Protein AF-A0A381XBD4-F1 (afdb_monomer_lite)

Secondary structure (DSSP, 8-state):
-EEE-S-TTHHHHHHHHHHHHHHTT----EEE-S-TTSPPPHHHHHHHHHH-SS-EEE---

Structure (mmCIF, N/CA/C/O backbone):
data_AF-A0A381XBD4-F1
#
_entry.id   AF-A0A381XBD4-F1
#
loop_
_atom_site.group_PDB
_atom_site.id
_atom_site.type_symbol
_atom_site.label_atom_id
_atom_site.label_alt_id
_atom_site.label_comp_id
_atom_site.label_asym_id
_atom_site.label_entity_id
_atom_site.label_seq_id
_atom_site.pdbx_PDB_ins_code
_atom_site.Cartn_x
_atom_site.Cartn_y
_atom_site.Cartn_z
_atom_site.occupancy
_atom_site.B_iso_or_equiv
_atom_site.auth_seq_id
_atom_site.auth_comp_id
_atom_site.auth_asym_id
_atom_site.auth_atom_id
_atom_site.pdbx_PDB_model_num
ATOM 1 N N . MET A 1 1 ? -3.844 -0.436 3.447 1.00 97.19 1 MET A N 1
ATOM 2 C CA . MET A 1 1 ? -2.651 0.198 2.854 1.00 97.19 1 MET A CA 1
ATOM 3 C C . MET A 1 1 ? -2.279 -0.505 1.563 1.00 97.19 1 MET A C 1
ATOM 5 O O . MET A 1 1 ? -2.214 -1.728 1.533 1.00 97.19 1 MET A O 1
ATOM 9 N N . LEU A 1 2 ? -2.079 0.277 0.511 1.00 97.69 2 LEU A N 1
ATOM 10 C CA . LEU A 1 2 ? -1.704 -0.155 -0.826 1.00 97.69 2 LEU A CA 1
ATOM 11 C C . LEU A 1 2 ? -0.179 -0.098 -0.941 1.00 97.69 2 LEU A C 1
ATOM 13 O O . LEU A 1 2 ? 0.415 0.971 -0.788 1.00 97.69 2 LEU A O 1
ATOM 17 N N . PHE A 1 3 ? 0.454 -1.254 -1.128 1.00 97.06 3 PHE A N 1
ATOM 18 C CA . PHE A 1 3 ? 1.903 -1.393 -1.062 1.00 97.06 3 PHE A CA 1
ATOM 19 C C . PHE A 1 3 ? 2.512 -1.702 -2.431 1.00 97.06 3 PHE A C 1
ATOM 21 O O . PHE A 1 3 ? 2.309 -2.779 -2.996 1.00 97.06 3 PHE A O 1
ATOM 28 N N . ASP A 1 4 ? 3.277 -0.743 -2.950 1.00 95.25 4 ASP A N 1
ATOM 29 C CA . ASP A 1 4 ? 3.982 -0.842 -4.227 1.00 95.25 4 ASP A CA 1
ATOM 30 C C . ASP A 1 4 ? 5.401 -1.390 -4.031 1.00 95.25 4 ASP A C 1
ATOM 32 O O . ASP A 1 4 ? 6.210 -0.846 -3.273 1.00 95.25 4 ASP A O 1
ATOM 36 N N . ILE A 1 5 ? 5.741 -2.450 -4.757 1.00 92.31 5 ILE A N 1
ATOM 37 C CA . ILE A 1 5 ? 7.090 -3.022 -4.739 1.00 92.31 5 ILE A CA 1
ATOM 38 C C . ILE A 1 5 ? 7.956 -2.574 -5.915 1.00 92.31 5 ILE A C 1
ATOM 40 O O . ILE A 1 5 ? 9.103 -2.998 -5.997 1.00 92.31 5 ILE A O 1
ATOM 44 N N . GLY A 1 6 ? 7.448 -1.722 -6.805 1.00 89.25 6 GLY A N 1
ATOM 45 C CA . GLY A 1 6 ? 8.155 -1.214 -7.977 1.00 89.25 6 GLY A CA 1
ATOM 46 C C . GLY A 1 6 ? 8.205 -2.212 -9.134 1.00 89.25 6 GLY A C 1
ATOM 47 O O . GLY A 1 6 ? 9.231 -2.314 -9.813 1.00 89.25 6 GLY A O 1
ATOM 48 N N . LYS A 1 7 ? 7.140 -2.992 -9.335 1.00 89.50 7 LYS A N 1
ATOM 49 C CA . LYS A 1 7 ? 6.973 -3.836 -10.525 1.00 89.50 7 LYS A CA 1
ATOM 50 C C . LYS A 1 7 ? 6.202 -3.071 -11.615 1.00 89.50 7 LYS A C 1
ATOM 52 O O . LYS A 1 7 ? 5.500 -2.106 -11.311 1.00 89.50 7 LYS 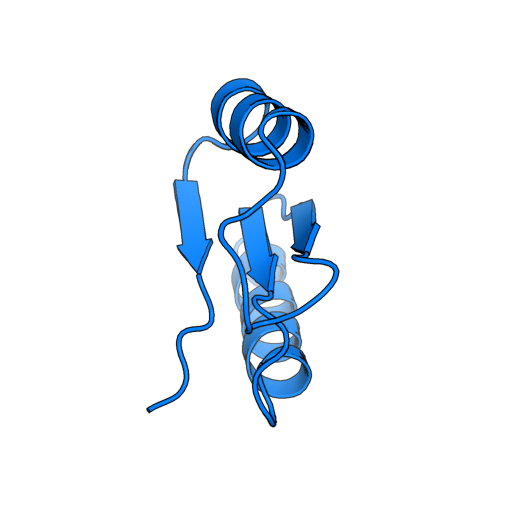A O 1
ATOM 57 N N . PRO A 1 8 ? 6.338 -3.466 -12.895 1.00 90.50 8 PRO A N 1
ATOM 58 C CA . PRO A 1 8 ? 5.549 -2.870 -13.966 1.00 90.50 8 PRO A CA 1
ATOM 59 C C . PRO A 1 8 ? 4.054 -2.952 -13.656 1.00 90.50 8 PRO A C 1
ATOM 61 O O . PRO A 1 8 ? 3.569 -4.015 -13.272 1.00 90.50 8 PRO A O 1
ATOM 64 N N . ARG A 1 9 ? 3.337 -1.842 -13.863 1.00 90.62 9 ARG A N 1
ATOM 65 C CA . ARG A 1 9 ? 1.879 -1.727 -13.698 1.00 90.62 9 ARG A CA 1
ATOM 66 C C . ARG A 1 9 ? 1.363 -1.888 -12.261 1.00 90.62 9 ARG A C 1
ATOM 68 O O . ARG A 1 9 ? 0.151 -1.958 -12.058 1.00 90.62 9 ARG A O 1
ATOM 75 N N . SER A 1 10 ? 2.245 -1.928 -11.255 1.00 92.44 10 SER A N 1
ATOM 76 C CA . SER A 1 10 ? 1.828 -1.880 -9.847 1.00 92.44 10 SER A CA 1
ATOM 77 C C . SER A 1 10 ? 1.055 -0.595 -9.542 1.00 92.44 10 SER A C 1
ATOM 79 O O . SER A 1 10 ? 0.083 -0.633 -8.799 1.00 92.44 10 SER A O 1
ATOM 81 N N . ASP A 1 11 ? 1.436 0.524 -10.150 1.00 92.44 11 ASP A N 1
ATOM 82 C CA . ASP A 1 11 ? 0.739 1.805 -10.051 1.00 92.44 11 ASP A CA 1
ATOM 83 C C . ASP A 1 11 ? -0.668 1.759 -10.663 1.00 92.44 11 ASP A C 1
ATOM 85 O O . ASP A 1 11 ? -1.623 2.135 -9.991 1.00 92.44 11 ASP A O 1
ATOM 89 N N . GLU A 1 12 ? -0.825 1.233 -11.883 1.00 94.25 12 GLU A N 1
ATOM 90 C CA . GLU A 1 12 ? -2.143 1.043 -12.515 1.00 94.25 12 GLU A CA 1
ATOM 91 C C . GLU A 1 12 ? -3.079 0.217 -11.621 1.00 94.25 12 GLU A C 1
ATOM 93 O O . GLU A 1 12 ? -4.223 0.601 -11.369 1.00 94.25 12 GLU A O 1
ATOM 98 N N . PHE A 1 13 ? -2.582 -0.916 -11.117 1.00 94.00 13 PHE A N 1
ATOM 99 C CA . PHE A 1 13 ? -3.357 -1.817 -10.268 1.00 94.00 13 PHE A CA 1
ATOM 100 C C . PHE A 1 13 ? -3.731 -1.178 -8.927 1.00 94.00 13 PHE A C 1
ATOM 102 O O . PHE A 1 13 ? -4.886 -1.258 -8.504 1.00 94.00 13 PHE A O 1
ATOM 109 N N . LEU A 1 14 ? -2.770 -0.538 -8.253 1.00 96.56 14 LEU A N 1
ATOM 110 C CA . LEU A 1 14 ? -3.013 0.076 -6.952 1.00 96.56 14 LEU A CA 1
ATOM 111 C C . LEU A 1 14 ? -3.915 1.304 -7.063 1.00 96.56 14 LEU A C 1
ATOM 113 O O . LEU A 1 14 ? -4.763 1.470 -6.198 1.00 96.56 14 LEU A O 1
ATOM 117 N N . ASN A 1 15 ? -3.809 2.108 -8.123 1.00 96.56 15 ASN A N 1
ATOM 118 C CA . ASN A 1 15 ? -4.712 3.242 -8.340 1.00 96.56 15 ASN A CA 1
ATOM 119 C C . ASN A 1 15 ? -6.153 2.769 -8.577 1.00 96.56 15 ASN A C 1
ATOM 121 O O . ASN A 1 15 ? -7.087 3.319 -8.001 1.00 96.56 15 ASN A O 1
ATOM 125 N N . TYR A 1 16 ? -6.342 1.696 -9.352 1.00 97.06 16 TYR A N 1
ATOM 126 C CA . TYR A 1 16 ? -7.666 1.095 -9.517 1.00 97.06 16 TYR A CA 1
ATOM 127 C C . TYR A 1 16 ? -8.236 0.589 -8.183 1.00 97.06 16 TYR A C 1
ATOM 129 O O . TYR A 1 16 ? -9.407 0.810 -7.873 1.00 97.06 16 TYR A O 1
ATOM 137 N N . LEU A 1 17 ? -7.417 -0.080 -7.363 1.00 97.31 17 LEU A N 1
ATOM 138 C CA . LEU A 1 17 ? -7.855 -0.506 -6.034 1.00 97.31 17 LEU A CA 1
ATOM 139 C C . LEU A 1 17 ? -8.155 0.671 -5.109 1.00 97.31 17 LEU A C 1
ATOM 141 O O . LEU A 1 17 ? -9.112 0.587 -4.342 1.00 97.31 17 LEU A O 1
ATOM 145 N N . ASP A 1 18 ? -7.372 1.743 -5.179 1.00 98.19 18 ASP A N 1
ATOM 146 C CA . ASP A 1 18 ? -7.600 2.957 -4.404 1.00 98.19 18 ASP A CA 1
ATOM 147 C C . ASP A 1 18 ? -8.995 3.526 -4.685 1.00 98.19 18 ASP A C 1
ATOM 149 O O . ASP A 1 18 ? -9.806 3.681 -3.771 1.00 98.19 18 ASP A O 1
ATOM 153 N N . GLU A 1 19 ? -9.344 3.693 -5.962 1.00 98.44 19 GLU A N 1
ATOM 154 C CA . GLU A 1 19 ? -10.677 4.133 -6.380 1.00 98.44 19 GLU A CA 1
ATOM 155 C C . GLU A 1 19 ? -11.781 3.178 -5.900 1.00 98.44 19 GLU A C 1
ATOM 157 O O . GLU A 1 19 ? -12.809 3.609 -5.377 1.00 98.44 19 GLU A O 1
ATOM 162 N N . VAL A 1 20 ? -11.600 1.863 -6.046 1.00 98.25 20 VAL A N 1
ATOM 163 C CA . VAL A 1 20 ? -12.619 0.880 -5.637 1.00 98.25 20 VAL A CA 1
ATOM 164 C C . VAL A 1 20 ? -12.845 0.885 -4.123 1.00 98.25 20 VAL A C 1
ATOM 166 O O . VAL A 1 20 ? -13.988 0.767 -3.670 1.00 98.25 20 VAL A O 1
ATOM 169 N N . LEU A 1 21 ? -11.780 0.986 -3.326 1.00 98.06 21 LEU A N 1
ATOM 170 C CA . LEU A 1 21 ? -11.857 0.942 -1.865 1.00 98.06 21 LEU A CA 1
ATOM 171 C C . LEU A 1 21 ? -12.403 2.253 -1.295 1.00 98.06 21 LEU A C 1
ATOM 173 O O . LEU A 1 21 ? -13.277 2.220 -0.426 1.00 98.06 21 LEU A O 1
ATOM 177 N N . THR A 1 22 ? -11.967 3.391 -1.830 1.00 97.94 22 THR A N 1
ATOM 178 C CA . THR A 1 22 ? -12.477 4.709 -1.425 1.00 97.94 22 THR A CA 1
ATOM 179 C C . THR A 1 22 ? -13.961 4.866 -1.758 1.00 97.94 22 THR A C 1
ATOM 181 O O . THR A 1 22 ? -14.731 5.300 -0.900 1.00 97.94 22 THR A O 1
ATOM 184 N N . HIS A 1 23 ? -14.428 4.391 -2.921 1.00 98.38 23 HIS A N 1
ATOM 185 C CA . HIS A 1 23 ? -15.864 4.348 -3.245 1.00 98.38 23 HIS A CA 1
ATOM 186 C C . HIS A 1 23 ? -16.686 3.463 -2.296 1.00 98.38 23 HIS A C 1
ATOM 188 O O . HIS A 1 23 ? -17.890 3.670 -2.139 1.00 98.38 23 HIS A O 1
ATOM 194 N N . LYS A 1 24 ? -16.058 2.481 -1.642 1.00 97.94 24 LYS A N 1
ATOM 195 C CA . LYS A 1 24 ? -16.689 1.650 -0.604 1.00 97.94 24 LYS A CA 1
ATOM 196 C C . LYS A 1 24 ? -16.653 2.295 0.787 1.00 97.94 24 LYS A C 1
ATOM 198 O O . LYS A 1 24 ? -17.110 1.672 1.741 1.00 97.94 24 LYS A O 1
ATOM 203 N N . GLY A 1 25 ? -16.139 3.520 0.907 1.00 98.19 25 GLY A N 1
ATOM 204 C CA . GLY A 1 25 ? -16.027 4.254 2.167 1.00 98.19 25 GLY A CA 1
ATOM 205 C C . GLY A 1 25 ? -14.834 3.838 3.027 1.00 98.19 25 GLY A C 1
ATOM 206 O O . GLY A 1 25 ? -14.830 4.116 4.224 1.00 98.19 25 GLY A O 1
ATOM 207 N N . LEU A 1 26 ? -13.842 3.152 2.449 1.00 98.25 26 LEU A N 1
ATOM 208 C CA . LEU A 1 26 ? -12.620 2.765 3.152 1.00 98.25 26 LEU A CA 1
ATOM 209 C C . LEU A 1 26 ? -11.541 3.837 2.991 1.00 98.25 26 LEU A C 1
ATOM 211 O O . LEU A 1 26 ? -11.402 4.439 1.929 1.00 98.25 26 LEU A O 1
ATOM 215 N N . THR A 1 27 ? -10.735 4.022 4.034 1.00 97.81 27 THR A N 1
ATOM 216 C CA . THR A 1 27 ? -9.539 4.866 3.974 1.00 97.81 27 THR A CA 1
ATOM 217 C C . THR A 1 27 ? -8.370 4.075 3.406 1.00 97.81 27 THR A C 1
ATOM 219 O O . THR A 1 27 ? -8.085 2.951 3.829 1.00 97.81 27 THR A O 1
ATOM 222 N N . THR A 1 28 ? -7.650 4.687 2.480 1.00 97.56 28 THR A N 1
ATOM 223 C CA . THR A 1 28 ? -6.460 4.124 1.853 1.00 97.56 28 THR A CA 1
ATOM 224 C C . THR A 1 28 ? -5.230 4.964 2.195 1.00 97.56 28 THR A C 1
ATOM 226 O O . THR A 1 28 ? -5.277 6.181 2.350 1.00 97.56 28 THR A O 1
ATOM 229 N N . LEU A 1 29 ? -4.107 4.272 2.370 1.00 97.56 29 LEU A N 1
ATOM 230 C CA . LEU A 1 29 ? -2.774 4.842 2.558 1.00 97.56 29 LEU A CA 1
ATOM 231 C C . LEU A 1 29 ? -1.843 4.136 1.581 1.00 97.56 29 LEU A C 1
ATOM 233 O O . LEU A 1 29 ? -2.073 2.960 1.276 1.00 97.56 29 LEU A O 1
ATOM 237 N N . HIS A 1 30 ? -0.782 4.811 1.153 1.00 96.19 30 HIS A N 1
ATOM 238 C CA . HIS A 1 30 ? 0.200 4.259 0.225 1.00 96.19 30 HIS A CA 1
ATOM 239 C C . HIS A 1 30 ? 1.565 4.107 0.888 1.00 96.19 30 HIS A C 1
ATOM 241 O O . HIS A 1 30 ? 2.036 4.994 1.599 1.00 96.19 30 HIS A O 1
ATOM 247 N N . ALA A 1 31 ? 2.219 2.988 0.601 1.00 96.44 31 ALA A N 1
ATOM 248 C CA . ALA A 1 31 ? 3.619 2.758 0.914 1.00 96.44 31 ALA A CA 1
ATOM 249 C C . ALA A 1 31 ? 4.315 2.171 -0.315 1.00 96.44 31 ALA A C 1
ATOM 251 O O . ALA A 1 31 ? 3.684 1.518 -1.147 1.00 96.44 31 ALA A O 1
ATOM 252 N N . ARG A 1 32 ? 5.625 2.390 -0.435 1.00 94.31 32 ARG A N 1
ATOM 253 C CA . ARG A 1 32 ? 6.391 1.912 -1.586 1.00 94.31 32 ARG A CA 1
ATOM 254 C C . ARG A 1 32 ? 7.802 1.479 -1.205 1.00 94.31 32 ARG A C 1
ATOM 256 O O . ARG A 1 32 ? 8.465 2.131 -0.399 1.00 94.31 32 ARG A O 1
ATOM 263 N N . LYS A 1 33 ? 8.292 0.408 -1.833 1.00 90.69 33 LYS A N 1
ATOM 264 C CA . LYS A 1 33 ? 9.720 0.063 -1.828 1.00 90.69 33 LYS A CA 1
ATOM 265 C C . LYS A 1 33 ? 10.496 1.012 -2.754 1.00 90.69 33 LYS A C 1
ATOM 267 O O . LYS A 1 33 ? 10.067 1.235 -3.887 1.00 90.69 33 LYS A O 1
ATOM 272 N N . PRO A 1 34 ? 11.691 1.485 -2.356 1.00 86.94 34 PRO A N 1
ATOM 273 C CA . PRO A 1 34 ? 12.556 2.255 -3.254 1.00 86.94 34 PRO A CA 1
ATOM 274 C C . PRO A 1 34 ? 12.941 1.481 -4.525 1.00 86.94 34 PRO A C 1
ATOM 276 O O . PRO A 1 34 ? 13.141 2.066 -5.585 1.00 86.94 34 PRO A O 1
ATOM 279 N N . THR A 1 35 ? 13.054 0.155 -4.417 1.00 85.00 35 THR A N 1
ATOM 280 C CA . THR A 1 35 ? 13.389 -0.763 -5.509 1.00 85.00 35 THR A CA 1
ATOM 281 C C . THR A 1 35 ? 12.762 -2.134 -5.255 1.00 85.00 35 THR A C 1
ATOM 283 O O . THR A 1 35 ? 12.602 -2.535 -4.102 1.00 85.00 35 THR A O 1
ATOM 286 N N . ASN A 1 36 ? 12.459 -2.869 -6.325 1.00 85.94 36 ASN A N 1
ATOM 287 C CA . ASN A 1 36 ? 11.973 -4.250 -6.257 1.00 85.94 36 ASN A CA 1
ATOM 288 C C . ASN A 1 36 ? 13.074 -5.269 -5.903 1.00 85.94 36 ASN A C 1
ATOM 290 O O . ASN A 1 36 ? 12.767 -6.392 -5.517 1.00 85.94 36 ASN A O 1
ATOM 294 N N . ALA A 1 37 ? 14.350 -4.884 -6.011 1.00 87.44 37 ALA A N 1
ATOM 295 C CA . ALA A 1 37 ? 15.489 -5.793 -5.891 1.00 87.44 37 ALA A CA 1
A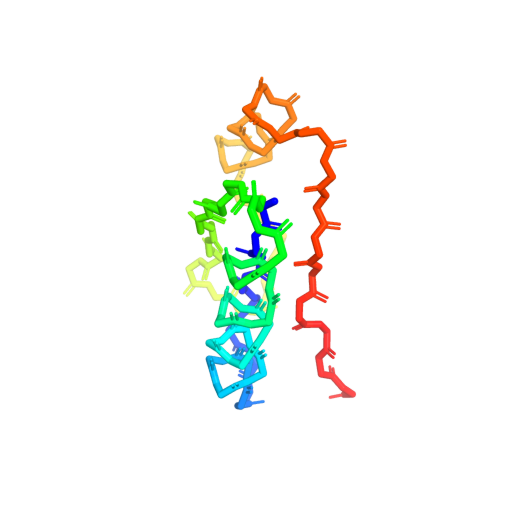TOM 296 C C . ALA A 1 37 ? 15.864 -6.145 -4.441 1.00 87.44 37 ALA A C 1
ATOM 298 O O . ALA A 1 37 ? 16.760 -6.957 -4.213 1.00 87.44 37 ALA A O 1
ATOM 299 N N . LYS A 1 38 ? 15.241 -5.496 -3.450 1.00 89.19 38 LYS A N 1
ATOM 300 C CA . LYS A 1 38 ? 15.547 -5.672 -2.025 1.00 89.19 38 LYS A CA 1
ATOM 301 C C . LYS A 1 38 ? 14.270 -5.711 -1.196 1.00 89.19 38 LYS A C 1
ATOM 303 O O . LYS A 1 38 ? 13.215 -5.234 -1.616 1.00 89.19 38 LYS A O 1
ATOM 308 N N . THR A 1 39 ? 14.381 -6.270 0.004 1.00 91.88 39 THR A N 1
ATOM 309 C CA . THR A 1 39 ? 13.321 -6.200 1.011 1.00 91.88 39 THR A CA 1
ATOM 310 C C . THR A 1 39 ? 12.986 -4.744 1.344 1.00 91.88 39 THR A C 1
ATOM 312 O O . THR A 1 39 ? 13.810 -3.840 1.179 1.00 91.88 39 THR A O 1
ATOM 315 N N . ALA A 1 40 ? 11.750 -4.508 1.791 1.00 93.19 40 ALA A N 1
ATOM 316 C CA . ALA A 1 40 ? 11.331 -3.179 2.215 1.00 93.19 40 ALA A CA 1
ATOM 317 C C . ALA A 1 40 ? 12.201 -2.702 3.393 1.00 93.19 40 ALA A C 1
ATOM 319 O O . ALA A 1 40 ? 12.504 -3.515 4.272 1.00 93.19 40 ALA A O 1
ATOM 320 N N . PRO A 1 41 ? 12.588 -1.414 3.449 1.00 95.12 41 PRO A N 1
ATOM 321 C CA . PRO A 1 41 ? 13.250 -0.868 4.626 1.00 95.12 41 PRO A CA 1
ATOM 322 C C . PRO A 1 41 ? 12.420 -1.133 5.886 1.00 95.12 41 PRO A C 1
ATOM 324 O O . PRO A 1 41 ? 11.191 -1.040 5.846 1.00 95.12 41 PRO A O 1
ATOM 327 N N . GLN A 1 42 ? 13.081 -1.423 7.010 1.00 96.75 42 GLN A N 1
ATOM 328 C CA . GLN A 1 42 ? 12.391 -1.729 8.270 1.00 96.75 42 GLN A CA 1
ATOM 329 C C . GLN A 1 42 ? 11.441 -0.603 8.697 1.00 96.75 42 GLN A C 1
ATOM 331 O O . GLN A 1 42 ? 10.376 -0.867 9.239 1.00 96.75 42 GLN A O 1
ATOM 336 N N . GLU A 1 43 ? 11.798 0.647 8.406 1.00 96.00 43 GLU A N 1
ATOM 337 C CA . GLU A 1 43 ? 10.942 1.810 8.642 1.00 96.00 43 GLU A CA 1
ATOM 338 C C . GLU A 1 43 ? 9.604 1.711 7.899 1.00 96.00 43 GLU A C 1
ATOM 340 O O . GLU A 1 43 ? 8.554 1.932 8.497 1.00 96.00 43 GLU A O 1
ATOM 345 N N . VAL A 1 44 ? 9.624 1.293 6.628 1.00 95.56 44 VAL A N 1
ATOM 346 C CA . VAL A 1 44 ? 8.406 1.091 5.833 1.00 95.56 44 VAL A CA 1
ATOM 347 C C . VAL A 1 44 ? 7.581 -0.048 6.424 1.00 95.56 44 VAL A C 1
ATOM 349 O O . VAL A 1 44 ? 6.379 0.102 6.593 1.00 95.56 44 VAL A O 1
ATOM 352 N N . ILE A 1 45 ? 8.213 -1.163 6.805 1.00 96.06 45 ILE A N 1
ATOM 353 C CA . ILE A 1 45 ? 7.517 -2.291 7.449 1.00 96.06 45 ILE A CA 1
ATOM 354 C C . ILE A 1 45 ? 6.845 -1.845 8.752 1.00 96.06 45 ILE A C 1
ATOM 356 O O . ILE A 1 45 ? 5.672 -2.142 8.969 1.00 96.06 45 ILE A O 1
ATOM 360 N N . ASN A 1 46 ? 7.563 -1.103 9.595 1.00 97.62 46 ASN A N 1
ATOM 361 C CA . ASN A 1 46 ? 7.043 -0.592 10.861 1.00 97.62 46 ASN A CA 1
ATOM 362 C C . ASN A 1 46 ? 5.874 0.373 10.640 1.00 97.62 46 ASN A C 1
ATOM 364 O O . ASN A 1 46 ? 4.889 0.306 11.368 1.00 97.62 46 ASN A O 1
ATOM 368 N N . TYR A 1 47 ? 5.963 1.241 9.630 1.00 97.12 47 TYR A N 1
ATOM 369 C CA . TYR A 1 47 ? 4.870 2.125 9.234 1.00 97.12 47 TYR A CA 1
ATOM 370 C C . TYR A 1 47 ? 3.629 1.327 8.815 1.00 97.12 47 TYR A C 1
ATOM 372 O O . TYR A 1 47 ? 2.549 1.557 9.355 1.00 97.12 47 TYR A O 1
ATOM 380 N N . MET A 1 48 ? 3.783 0.334 7.931 1.00 96.81 48 MET A N 1
ATOM 381 C CA . MET A 1 48 ? 2.668 -0.522 7.510 1.00 96.81 48 MET A CA 1
ATOM 382 C C . MET A 1 48 ? 2.037 -1.253 8.699 1.00 96.81 48 MET A C 1
ATOM 384 O O . MET A 1 48 ? 0.820 -1.257 8.835 1.00 96.81 48 MET A O 1
ATOM 388 N N . ALA A 1 49 ? 2.854 -1.830 9.582 1.00 97.12 49 ALA A N 1
ATOM 389 C CA . ALA A 1 49 ? 2.376 -2.572 10.746 1.00 97.12 49 ALA A CA 1
ATOM 390 C C . ALA A 1 49 ? 1.678 -1.687 11.792 1.00 97.12 49 ALA A C 1
ATOM 392 O O . ALA A 1 49 ? 0.839 -2.177 12.542 1.00 97.12 49 ALA A O 1
ATOM 393 N N . LYS A 1 50 ? 2.042 -0.402 11.869 1.00 97.88 50 LYS A N 1
ATOM 394 C CA . LYS A 1 50 ? 1.469 0.553 12.823 1.00 97.88 50 LYS A CA 1
ATOM 395 C C . LYS A 1 50 ? 0.173 1.184 12.321 1.00 97.88 50 LYS A C 1
ATOM 397 O O . LYS A 1 50 ? -0.725 1.416 13.121 1.00 97.88 50 LYS A O 1
ATOM 402 N N . GLU A 1 51 ? 0.105 1.504 11.032 1.00 97.50 51 GLU A N 1
ATOM 403 C CA . GLU A 1 51 ? -0.952 2.358 10.477 1.00 97.50 51 GLU A CA 1
ATOM 404 C C . GLU A 1 51 ? -2.011 1.589 9.676 1.00 97.50 51 GLU A C 1
ATOM 406 O O . GLU A 1 51 ? -3.069 2.141 9.386 1.00 97.50 51 GLU A O 1
ATOM 411 N N . ALA A 1 52 ? -1.738 0.349 9.259 1.00 97.25 52 ALA A N 1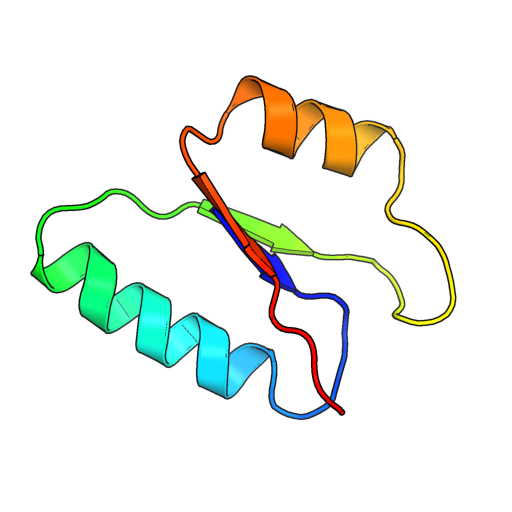
ATOM 412 C CA . ALA A 1 52 ? -2.644 -0.403 8.398 1.00 97.25 52 ALA A CA 1
ATOM 413 C C . ALA A 1 52 ? -3.376 -1.520 9.149 1.00 97.25 52 ALA A C 1
ATOM 415 O O . ALA A 1 52 ? -2.744 -2.419 9.697 1.00 97.25 52 ALA A O 1
ATOM 416 N N . ASP A 1 53 ? -4.705 -1.545 9.035 1.00 98.06 53 ASP A N 1
ATOM 417 C CA . ASP A 1 53 ? -5.502 -2.720 9.414 1.00 98.06 53 ASP A CA 1
ATOM 418 C C . ASP A 1 53 ? -5.271 -3.897 8.448 1.00 98.06 53 ASP A C 1
ATOM 420 O O . ASP A 1 53 ? -5.251 -5.061 8.839 1.00 98.06 53 ASP A O 1
ATOM 424 N N . VAL A 1 54 ? -5.099 -3.586 7.157 1.00 97.25 54 VAL A N 1
ATOM 425 C CA . VAL A 1 54 ? -4.862 -4.547 6.069 1.00 97.25 54 VAL A CA 1
ATOM 426 C C . VAL A 1 54 ? -3.837 -3.975 5.096 1.00 97.25 54 VAL A C 1
ATOM 428 O O . VAL A 1 54 ? -3.897 -2.793 4.746 1.00 97.25 54 VAL A O 1
ATOM 431 N N . VAL A 1 55 ? -2.930 -4.819 4.600 1.00 97.12 55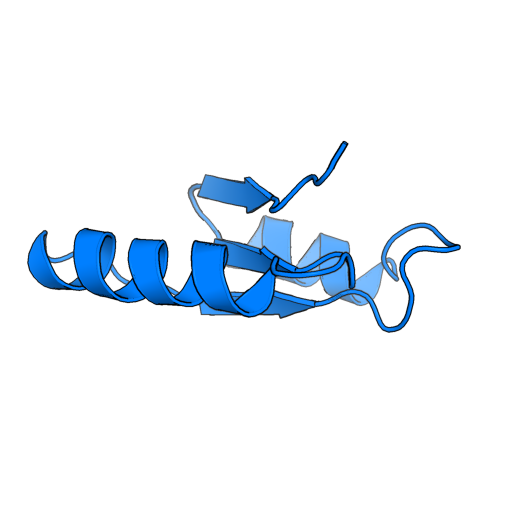 VAL A N 1
ATOM 432 C CA . VAL A 1 55 ? -1.976 -4.480 3.535 1.00 97.12 55 VAL A CA 1
ATOM 433 C C . VAL A 1 55 ? -2.318 -5.266 2.270 1.00 97.12 55 VAL A C 1
ATOM 435 O O . VAL A 1 55 ? -2.491 -6.480 2.324 1.00 97.12 55 VAL A O 1
ATOM 438 N N . ILE A 1 56 ? -2.397 -4.571 1.133 1.00 96.19 56 ILE A N 1
ATOM 439 C CA . ILE A 1 56 ? -2.518 -5.170 -0.199 1.00 96.19 56 ILE A CA 1
ATOM 440 C C . ILE A 1 56 ? -1.224 -4.870 -0.950 1.00 96.19 56 ILE A C 1
ATOM 442 O O . ILE A 1 56 ? -0.943 -3.714 -1.265 1.00 96.19 56 ILE A O 1
ATOM 44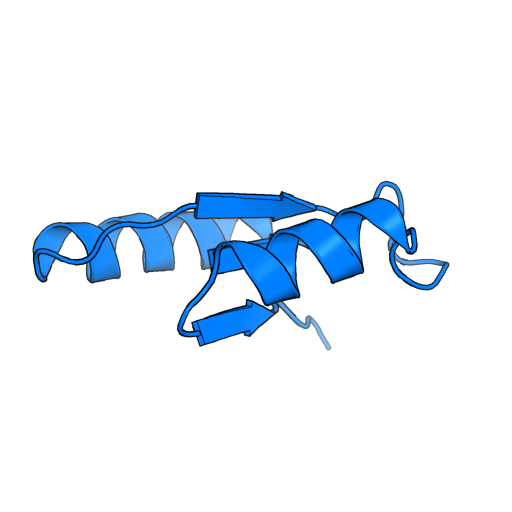6 N N . GLU A 1 57 ? -0.426 -5.902 -1.208 1.00 94.19 57 GLU A N 1
ATOM 447 C CA . GLU A 1 57 ? 0.838 -5.797 -1.940 1.00 94.19 57 GLU A CA 1
ATOM 448 C C . GLU A 1 57 ? 0.610 -6.068 -3.430 1.00 94.19 57 GLU A C 1
ATOM 450 O O . GLU A 1 57 ? 0.068 -7.110 -3.804 1.00 94.19 57 GLU A O 1
ATOM 455 N N . ALA A 1 58 ? 1.041 -5.141 -4.289 1.00 92.25 58 ALA A N 1
ATOM 456 C CA . ALA A 1 58 ? 1.000 -5.319 -5.738 1.00 92.25 58 ALA A CA 1
ATOM 457 C C . ALA A 1 58 ? 2.163 -6.195 -6.211 1.00 92.25 58 ALA A C 1
ATOM 459 O O . ALA A 1 58 ? 3.161 -5.704 -6.745 1.00 92.25 58 ALA A O 1
ATOM 460 N N . LEU A 1 59 ? 2.030 -7.501 -6.002 1.00 84.44 59 LEU A N 1
ATOM 461 C CA . LEU A 1 59 ? 2.930 -8.492 -6.573 1.00 84.44 59 LEU A CA 1
ATOM 462 C C . LEU A 1 59 ? 2.626 -8.620 -8.068 1.00 84.44 59 LEU A C 1
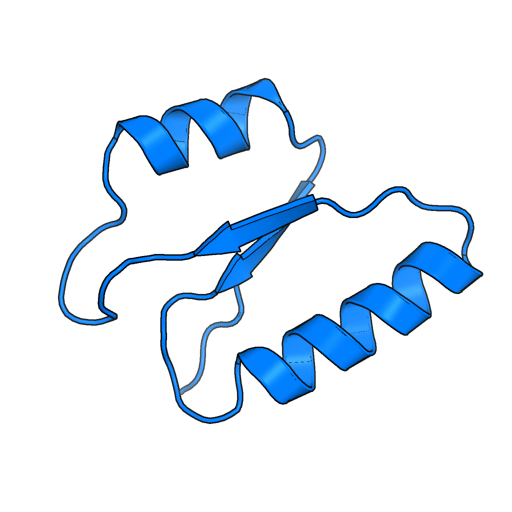ATOM 464 O O . LEU A 1 59 ? 1.514 -8.976 -8.444 1.00 84.44 59 LEU A O 1
ATOM 468 N N . ALA A 1 60 ? 3.607 -8.318 -8.913 1.00 70.81 60 ALA A N 1
ATOM 469 C CA . ALA A 1 60 ? 3.574 -8.768 -10.298 1.00 70.81 60 ALA A CA 1
ATOM 470 C C . ALA A 1 60 ? 4.374 -10.062 -10.411 1.00 70.81 60 ALA A C 1
ATOM 472 O O . ALA A 1 60 ? 5.440 -10.168 -9.785 1.00 70.81 60 ALA A O 1
ATOM 473 N N . ASP A 1 61 ? 3.879 -10.968 -11.247 1.00 60.56 61 ASP A N 1
ATOM 474 C CA . ASP A 1 61 ? 4.560 -12.158 -11.761 1.00 60.56 61 ASP A CA 1
ATOM 475 C C . ASP A 1 61 ? 6.069 -11.915 -12.027 1.00 60.56 61 ASP A C 1
ATOM 477 O O . ASP A 1 61 ? 6.476 -10.805 -12.472 1.00 60.56 61 ASP A O 1
#

pLDDT: mean 93.86, std 6.42, range [60.56, 98.44]

Organism: NCBI:txid408172

Sequence (61 aa):
MLFDIGKPRSDEFLNYLDEVLTHKGLTTLHARKPTNAKTAPQEVINYMAKEADVVIEALAD

InterPro domains:
  IPR057767 UGSC-like domain [PF24696] (2-61)

Radius of gyration: 11.48 Å; chains: 1; bounding box: 32×17×27 Å

Foldseek 3Di:
DEEELPDPCSVVVSVVVCVVQVVVVDDDDYDYAPHNPDDRPVVSVVVCVVPPPDYDYSDDD